Protein AF-A0AAU4B9E2-F1 (afdb_monomer_lite)

Radius of gyration: 17.29 Å; chains: 1; bounding box: 40×37×50 Å

pLDDT: mean 95.96, std 4.04, range [66.69, 98.94]

Sequence (173 aa):
MTSAADLRRARAEGLKVISDPVDSPAEIAMALHQGYDWVTSNFPATVRRVLQRRTPFPAGNGVVVDSVFPNPSGDDVQPENSEHVVLRNTTSRPVDVRGGYLRDQAGNLMRIGTGYVVGPGSLLRVHVGPGTDRPDAYHNGLTAGFLNNTSGDTVSLFAADHSLLDIGSYIVP

Structure (mmCIF, N/CA/C/O backbone):
data_AF-A0AAU4B9E2-F1
#
_entry.id   AF-A0AAU4B9E2-F1
#
loop_
_atom_site.group_PDB
_atom_site.id
_atom_site.type_symbol
_atom_site.label_atom_id
_atom_site.label_alt_id
_atom_site.label_comp_id
_atom_site.label_asym_id
_atom_site.label_entity_id
_atom_site.label_seq_id
_atom_site.pdbx_PDB_ins_code
_atom_site.Cartn_x
_atom_site.Cartn_y
_atom_site.Cartn_z
_atom_site.occupancy
_atom_site.B_iso_or_equiv
_atom_site.auth_seq_id
_atom_site.auth_comp_id
_atom_site.auth_asym_id
_atom_site.auth_atom_id
_atom_site.pdbx_PDB_model_num
ATOM 1 N N . MET A 1 1 ? 8.019 10.306 -14.841 1.00 69.31 1 MET A N 1
ATOM 2 C CA . MET A 1 1 ? 7.827 8.870 -15.142 1.00 69.31 1 MET A CA 1
ATOM 3 C C . MET A 1 1 ? 8.316 8.562 -16.545 1.00 69.31 1 MET A C 1
ATOM 5 O O . MET A 1 1 ? 8.115 9.385 -17.432 1.00 69.31 1 MET A O 1
ATOM 9 N N . THR A 1 2 ? 8.938 7.403 -16.740 1.00 86.44 2 THR A N 1
ATOM 10 C CA . THR A 1 2 ? 9.351 6.910 -18.062 1.00 86.44 2 THR A CA 1
ATOM 11 C C . THR A 1 2 ? 8.124 6.474 -18.868 1.00 86.44 2 THR A C 1
ATOM 13 O O . THR A 1 2 ? 7.162 5.956 -18.306 1.00 86.44 2 THR A O 1
ATOM 16 N N . SER A 1 3 ? 8.126 6.713 -20.178 1.00 91.38 3 SER A N 1
ATOM 17 C CA . SER A 1 3 ? 7.033 6.369 -21.092 1.00 91.38 3 SER A CA 1
ATOM 18 C C . SER A 1 3 ? 7.412 5.245 -22.061 1.00 91.38 3 SER A C 1
ATOM 20 O O . SER A 1 3 ? 8.585 5.000 -22.344 1.00 91.38 3 SER A O 1
ATOM 22 N N . ALA A 1 4 ? 6.411 4.630 -22.699 1.00 95.06 4 ALA A N 1
ATOM 23 C CA . ALA A 1 4 ? 6.635 3.654 -23.773 1.00 95.06 4 ALA A CA 1
ATOM 24 C C . ALA A 1 4 ? 7.453 4.229 -24.953 1.00 95.06 4 ALA A C 1
ATOM 26 O O . ALA A 1 4 ? 8.145 3.500 -25.666 1.00 95.06 4 ALA A O 1
ATOM 27 N N . ALA A 1 5 ? 7.382 5.545 -25.194 1.00 96.31 5 ALA A N 1
ATOM 28 C CA . ALA A 1 5 ? 8.204 6.198 -26.207 1.00 96.31 5 ALA A CA 1
ATOM 29 C C . ALA A 1 5 ? 9.683 6.227 -25.801 1.00 96.31 5 ALA A C 1
ATOM 31 O O . ALA A 1 5 ? 10.540 5.982 -26.646 1.00 96.31 5 ALA A O 1
ATOM 32 N N . ASP A 1 6 ? 9.974 6.464 -24.523 1.00 95.69 6 ASP A N 1
ATOM 33 C CA . ASP A 1 6 ? 11.340 6.467 -23.994 1.00 95.69 6 ASP A CA 1
ATOM 34 C C . ASP A 1 6 ? 11.964 5.070 -24.086 1.00 95.69 6 ASP A C 1
ATOM 36 O O . ASP A 1 6 ? 13.086 4.927 -24.570 1.00 95.69 6 ASP A O 1
ATOM 40 N N . LEU A 1 7 ? 11.193 4.030 -23.751 1.00 96.25 7 LEU A N 1
ATOM 41 C CA . LEU A 1 7 ? 11.613 2.631 -23.887 1.00 96.25 7 LEU A CA 1
ATOM 42 C C . LEU A 1 7 ? 11.924 2.252 -25.339 1.00 96.25 7 LEU A C 1
ATOM 44 O O . LEU A 1 7 ? 12.919 1.580 -25.609 1.00 96.25 7 LEU A O 1
ATOM 48 N N . ARG A 1 8 ? 11.102 2.702 -26.297 1.00 96.00 8 ARG A N 1
ATOM 49 C CA . ARG A 1 8 ? 11.363 2.471 -27.728 1.00 96.00 8 ARG A CA 1
ATOM 50 C C . ARG A 1 8 ? 12.642 3.154 -28.200 1.00 96.00 8 ARG A C 1
ATOM 52 O O . ARG A 1 8 ? 13.374 2.541 -28.969 1.00 96.00 8 ARG A O 1
ATOM 59 N N . ARG A 1 9 ? 12.929 4.376 -27.733 1.00 97.00 9 ARG A N 1
ATOM 60 C CA . ARG A 1 9 ? 14.190 5.064 -28.060 1.00 97.00 9 ARG A CA 1
ATOM 61 C C . ARG A 1 9 ? 15.390 4.304 -27.503 1.00 97.00 9 ARG A C 1
ATOM 63 O O . ARG A 1 9 ? 16.311 4.024 -28.253 1.00 97.00 9 ARG A O 1
ATOM 70 N N . ALA A 1 10 ? 15.340 3.881 -26.240 1.00 96.50 10 ALA A N 1
ATOM 71 C CA . ALA A 1 10 ? 16.414 3.083 -25.645 1.00 96.50 10 ALA A CA 1
ATOM 72 C C . ALA A 1 10 ? 16.662 1.772 -26.417 1.00 96.50 10 ALA A C 1
ATOM 74 O O . ALA A 1 10 ? 17.803 1.432 -26.720 1.00 96.50 10 ALA A O 1
ATOM 75 N N . ARG A 1 11 ? 15.595 1.065 -26.810 1.00 95.62 11 ARG A N 1
ATOM 76 C CA . ARG A 1 11 ? 15.707 -0.165 -27.611 1.00 95.62 11 ARG A CA 1
ATOM 77 C C . ARG A 1 11 ? 16.247 0.065 -29.020 1.00 95.62 11 ARG A C 1
ATOM 79 O O . ARG A 1 11 ? 16.946 -0.806 -29.527 1.00 95.62 11 ARG A O 1
ATOM 86 N N . ALA A 1 12 ? 15.930 1.198 -29.648 1.00 97.12 12 ALA A N 1
ATOM 87 C CA . ALA A 1 12 ? 16.489 1.558 -30.952 1.00 97.12 12 ALA A CA 1
ATOM 88 C C . ALA A 1 12 ? 18.019 1.718 -30.891 1.00 97.12 12 ALA A C 1
ATOM 90 O O . ALA A 1 12 ? 18.701 1.372 -31.849 1.00 97.12 12 ALA A O 1
ATOM 91 N N . GLU A 1 13 ? 18.545 2.123 -29.732 1.00 97.75 13 GLU A N 1
ATOM 92 C CA . GLU A 1 13 ? 19.983 2.179 -29.430 1.00 97.75 13 GLU A CA 1
ATOM 93 C C . GLU A 1 13 ? 20.554 0.838 -28.920 1.00 97.75 13 GLU A C 1
ATOM 95 O O . GLU A 1 13 ? 21.672 0.773 -28.412 1.00 97.75 13 GLU A O 1
ATOM 100 N N . GLY A 1 14 ? 19.790 -0.258 -29.008 1.00 97.19 14 GLY A N 1
ATOM 101 C CA . GLY A 1 14 ? 20.218 -1.590 -28.569 1.00 97.19 14 GLY A CA 1
ATOM 102 C C . GLY A 1 14 ? 20.225 -1.802 -27.050 1.00 97.19 14 GLY A C 1
ATOM 103 O O . GLY A 1 14 ? 20.723 -2.829 -26.585 1.00 97.19 14 GLY A O 1
ATOM 104 N N . LEU A 1 15 ? 19.664 -0.875 -26.264 1.00 97.19 15 LEU A N 1
ATOM 105 C CA . LEU A 1 15 ? 19.628 -0.974 -24.805 1.00 97.19 15 LEU A CA 1
ATOM 106 C C . LEU A 1 15 ? 18.445 -1.817 -24.309 1.00 97.19 15 LEU A C 1
ATOM 108 O O . LEU A 1 15 ? 17.365 -1.850 -24.906 1.00 97.19 15 LEU A O 1
ATOM 112 N N . LYS A 1 16 ? 18.653 -2.471 -23.163 1.00 96.12 16 LYS A N 1
ATOM 113 C CA . LYS A 1 16 ? 17.604 -3.119 -22.367 1.00 96.12 16 LYS A CA 1
ATOM 114 C C . LYS A 1 16 ? 17.161 -2.193 -21.249 1.00 96.12 16 LYS A C 1
ATOM 116 O O . LYS A 1 16 ? 18.001 -1.569 -20.606 1.00 96.12 16 LYS A O 1
ATOM 121 N N . VAL A 1 17 ? 15.853 -2.117 -21.018 1.00 95.62 17 VAL A N 1
ATOM 122 C CA . VAL A 1 17 ? 15.284 -1.223 -20.005 1.00 95.62 17 VAL A CA 1
ATOM 123 C C . VAL A 1 17 ? 14.699 -2.030 -18.859 1.00 95.62 17 VAL A C 1
ATOM 125 O O . VAL A 1 17 ? 13.888 -2.936 -19.072 1.00 95.62 17 VAL A O 1
ATOM 128 N N . ILE A 1 18 ? 15.100 -1.665 -17.645 1.00 94.81 18 ILE A N 1
ATOM 129 C CA . ILE A 1 18 ? 14.614 -2.259 -16.401 1.00 94.81 18 ILE A CA 1
ATOM 130 C C . ILE A 1 18 ? 13.788 -1.236 -15.619 1.00 94.81 18 ILE A C 1
ATOM 132 O O . ILE A 1 18 ? 14.047 -0.036 -15.725 1.00 94.81 18 ILE A O 1
ATOM 136 N N . SER A 1 19 ? 12.816 -1.706 -14.841 1.00 92.69 19 SER A N 1
ATOM 137 C CA . SER A 1 19 ? 12.137 -0.907 -13.814 1.00 92.69 19 SER A CA 1
ATOM 138 C C . SER A 1 19 ? 12.395 -1.523 -12.446 1.00 92.69 19 SER A C 1
ATOM 140 O O . SER A 1 19 ? 12.271 -2.744 -12.314 1.00 92.69 19 SER A O 1
ATOM 142 N N . ASP A 1 20 ? 12.732 -0.684 -11.465 1.00 90.94 20 ASP A N 1
ATOM 143 C CA . ASP A 1 20 ? 13.082 -1.108 -10.110 1.00 90.94 20 ASP A CA 1
ATOM 144 C C . ASP A 1 20 ? 12.565 -0.138 -9.029 1.00 90.94 20 ASP A C 1
ATOM 146 O O . ASP A 1 20 ? 12.867 1.056 -9.131 1.00 90.94 20 ASP A O 1
ATOM 150 N N . PRO A 1 21 ? 11.877 -0.636 -7.985 1.00 91.25 21 PRO A N 1
ATOM 151 C CA . PRO A 1 21 ? 11.169 -1.917 -7.932 1.00 91.2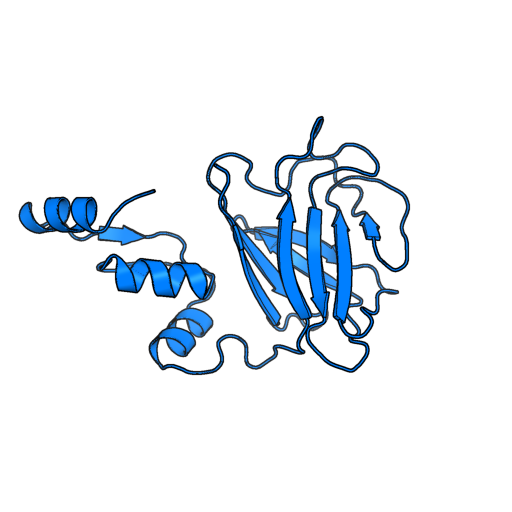5 21 PRO A CA 1
ATOM 152 C C . PRO A 1 21 ? 9.747 -1.787 -8.509 1.00 91.25 21 PRO A C 1
ATOM 154 O O . PRO A 1 21 ? 9.254 -0.701 -8.802 1.00 91.25 21 PRO A O 1
ATOM 157 N N . VAL A 1 22 ? 9.112 -2.929 -8.765 1.00 94.12 22 VAL A N 1
ATOM 158 C CA . VAL A 1 22 ? 7.768 -3.052 -9.348 1.00 94.12 22 VAL A CA 1
ATOM 159 C C . VAL A 1 22 ? 6.989 -4.043 -8.495 1.00 94.12 22 VAL A C 1
ATOM 161 O O . VAL A 1 22 ? 7.034 -5.253 -8.728 1.00 94.12 22 VAL A O 1
ATOM 164 N N . ASP A 1 23 ? 6.300 -3.538 -7.480 1.00 95.62 23 ASP A N 1
ATOM 165 C CA . ASP A 1 23 ? 5.773 -4.350 -6.384 1.00 95.62 23 ASP A CA 1
ATOM 166 C C . ASP A 1 23 ? 4.252 -4.477 -6.419 1.00 95.62 23 ASP A C 1
ATOM 168 O O . ASP A 1 23 ? 3.713 -5.547 -6.107 1.00 95.62 23 ASP A O 1
ATOM 172 N N . SER A 1 24 ? 3.549 -3.426 -6.848 1.00 96.56 24 SER A N 1
ATOM 173 C CA . SER A 1 24 ? 2.087 -3.440 -6.887 1.00 96.56 24 SER A CA 1
ATOM 174 C C . SER A 1 24 ? 1.546 -4.065 -8.184 1.00 96.56 24 SER A C 1
ATOM 176 O O . SER A 1 24 ? 2.161 -3.963 -9.251 1.00 96.56 24 SER A O 1
ATOM 178 N N . PRO A 1 25 ? 0.341 -4.670 -8.165 1.00 96.38 25 PRO A N 1
ATOM 179 C CA . PRO A 1 25 ? -0.342 -5.087 -9.390 1.00 96.38 25 PRO A CA 1
ATOM 180 C C . PRO A 1 25 ? -0.491 -3.961 -10.425 1.00 96.38 25 PRO A C 1
ATOM 182 O O . PRO A 1 25 ? -0.431 -4.232 -11.626 1.00 96.38 25 PRO A O 1
ATOM 185 N N . ALA A 1 26 ? -0.657 -2.712 -9.975 1.00 94.06 26 ALA A N 1
ATOM 186 C CA . ALA A 1 26 ? -0.768 -1.550 -10.851 1.00 94.06 26 ALA A CA 1
ATOM 187 C C . ALA A 1 26 ? 0.564 -1.236 -11.552 1.00 94.06 26 ALA A C 1
ATOM 189 O O . ALA A 1 26 ? 0.581 -1.028 -12.766 1.00 94.06 26 ALA A O 1
ATOM 190 N N . GLU A 1 27 ? 1.683 -1.284 -10.830 1.00 95.00 27 GLU A N 1
ATOM 191 C CA . GLU A 1 27 ? 3.019 -1.089 -11.402 1.00 95.00 27 GLU A CA 1
ATOM 192 C C . GLU A 1 27 ? 3.395 -2.214 -12.363 1.00 95.00 27 GLU A C 1
ATOM 194 O O . GLU A 1 27 ? 3.930 -1.951 -13.438 1.00 95.00 27 GLU A O 1
ATOM 199 N N . ILE A 1 28 ? 3.055 -3.466 -12.036 1.00 95.69 28 ILE A N 1
ATOM 200 C CA . ILE A 1 28 ? 3.277 -4.611 -12.931 1.00 95.69 28 ILE A CA 1
ATOM 201 C C . ILE A 1 28 ? 2.503 -4.412 -14.240 1.00 95.69 28 ILE A C 1
ATOM 203 O O . ILE A 1 28 ? 3.058 -4.581 -15.329 1.00 95.69 28 ILE A O 1
ATOM 207 N N . ALA A 1 29 ? 1.224 -4.032 -14.152 1.00 93.62 29 ALA A N 1
ATOM 208 C CA . ALA A 1 29 ? 0.401 -3.754 -15.325 1.00 93.62 29 ALA A CA 1
ATOM 209 C C . ALA A 1 29 ? 0.962 -2.585 -16.150 1.00 93.62 29 ALA A C 1
ATOM 211 O O . ALA A 1 29 ? 1.020 -2.669 -17.380 1.00 93.62 29 ALA A O 1
ATOM 212 N N . MET A 1 30 ? 1.431 -1.526 -15.486 1.00 92.88 30 MET A N 1
ATOM 213 C CA . MET A 1 30 ? 2.093 -0.396 -16.132 1.00 92.88 30 MET A CA 1
ATOM 214 C C . MET A 1 30 ? 3.371 -0.833 -16.856 1.00 92.88 30 MET A C 1
ATOM 216 O O . MET A 1 30 ? 3.542 -0.504 -18.030 1.00 92.88 30 MET A O 1
ATOM 220 N N . ALA A 1 31 ? 4.250 -1.592 -16.199 1.00 94.44 31 ALA A N 1
ATOM 221 C CA . ALA A 1 31 ? 5.518 -2.028 -16.771 1.00 94.44 31 ALA A CA 1
ATOM 222 C C . ALA A 1 31 ? 5.311 -2.904 -18.019 1.00 94.44 31 ALA A C 1
ATOM 224 O O . ALA A 1 31 ? 5.992 -2.724 -19.033 1.00 94.44 31 ALA A O 1
ATOM 225 N N . LEU A 1 32 ? 4.310 -3.792 -17.982 1.00 92.50 32 LEU A N 1
ATOM 226 C CA . LEU A 1 32 ? 3.882 -4.576 -19.142 1.00 92.50 32 LEU A CA 1
ATOM 227 C C . LEU A 1 32 ? 3.372 -3.691 -20.279 1.00 92.50 32 LEU A C 1
ATOM 229 O O . LEU A 1 32 ? 3.773 -3.876 -21.426 1.00 92.50 32 LEU A O 1
ATOM 233 N N . HIS A 1 33 ? 2.496 -2.733 -19.967 1.00 93.12 33 HIS A N 1
ATOM 234 C CA . HIS A 1 33 ? 1.910 -1.841 -20.964 1.00 93.12 33 HIS A CA 1
ATOM 235 C C . HIS A 1 33 ? 2.963 -0.943 -21.627 1.00 93.12 33 HIS A C 1
ATOM 237 O O . HIS A 1 33 ? 2.911 -0.703 -22.832 1.00 93.12 33 HIS A O 1
ATOM 243 N N . GLN A 1 34 ? 3.941 -0.459 -20.859 1.00 94.44 34 GLN A N 1
ATOM 244 C CA . GLN A 1 34 ? 5.032 0.358 -21.387 1.00 94.44 34 GLN A CA 1
ATOM 245 C C . GLN A 1 34 ? 6.082 -0.467 -22.143 1.00 94.44 34 GLN A C 1
ATOM 247 O O . GLN A 1 34 ? 6.774 0.068 -23.010 1.00 94.44 34 GLN A O 1
ATOM 252 N N . GLY A 1 35 ? 6.158 -1.769 -21.863 1.00 94.81 35 GLY A N 1
ATOM 253 C CA . GLY A 1 35 ? 7.012 -2.712 -22.571 1.00 94.81 35 GLY A CA 1
ATOM 254 C C . GLY A 1 35 ? 8.429 -2.793 -22.017 1.00 94.81 35 GLY A C 1
ATOM 255 O O . GLY A 1 35 ? 9.359 -2.945 -22.809 1.00 94.81 35 GLY A O 1
ATOM 256 N N . TYR A 1 36 ? 8.609 -2.687 -20.697 1.00 96.06 36 TYR A N 1
ATOM 257 C CA . TYR A 1 36 ? 9.909 -2.918 -20.055 1.00 96.06 36 TYR A CA 1
ATOM 258 C C . TYR A 1 36 ? 10.464 -4.304 -20.410 1.00 96.06 36 TYR A C 1
ATOM 260 O O . TYR A 1 36 ? 9.706 -5.255 -20.605 1.00 96.06 36 TYR A O 1
ATOM 268 N N . ASP A 1 37 ? 11.790 -4.424 -20.527 1.00 94.50 37 ASP A N 1
ATOM 269 C CA . ASP A 1 37 ? 12.434 -5.717 -20.777 1.00 94.50 37 ASP A CA 1
ATOM 270 C C . ASP A 1 37 ? 12.459 -6.562 -19.502 1.00 94.50 37 ASP A C 1
ATOM 272 O O . ASP A 1 37 ? 12.124 -7.746 -19.551 1.00 94.50 37 ASP A O 1
ATOM 276 N N . TRP A 1 38 ? 12.812 -5.945 -18.368 1.00 92.88 38 TRP A N 1
ATOM 277 C CA . TRP A 1 38 ? 12.861 -6.593 -17.057 1.00 92.88 38 TRP A CA 1
ATOM 278 C C . TRP A 1 38 ? 12.223 -5.729 -15.972 1.00 92.88 38 TRP A C 1
ATOM 280 O O . TRP A 1 38 ? 12.204 -4.501 -16.053 1.00 92.88 38 TRP A O 1
ATOM 290 N N . VAL A 1 39 ? 11.736 -6.396 -14.931 1.00 93.56 39 VAL A N 1
ATOM 291 C CA . VAL A 1 39 ? 11.317 -5.763 -13.682 1.00 93.56 39 VAL A CA 1
ATOM 292 C C . VAL A 1 39 ? 11.998 -6.468 -12.524 1.00 93.56 39 VAL A C 1
ATOM 294 O O . VAL A 1 39 ? 12.143 -7.695 -12.531 1.00 93.56 39 VAL A O 1
ATOM 297 N N . THR A 1 40 ? 12.405 -5.697 -11.533 1.00 94.56 40 THR A N 1
ATOM 298 C CA . THR A 1 40 ? 12.824 -6.193 -10.224 1.00 94.56 40 THR A CA 1
ATOM 299 C C . THR A 1 40 ? 11.714 -5.898 -9.228 1.00 94.56 40 THR A C 1
ATOM 301 O O . THR A 1 40 ? 10.958 -4.945 -9.381 1.00 94.56 40 THR A O 1
ATOM 304 N N . SER A 1 41 ? 11.533 -6.782 -8.253 1.00 95.12 41 SER A N 1
ATOM 305 C CA . SER A 1 41 ? 10.443 -6.668 -7.289 1.00 95.12 41 SER A CA 1
ATOM 306 C C . SER A 1 41 ? 10.843 -7.310 -5.975 1.00 95.12 41 SER A C 1
ATOM 308 O O . SER A 1 41 ? 11.440 -8.392 -5.959 1.00 95.12 41 SER A O 1
ATOM 310 N N . ASN A 1 42 ? 10.419 -6.684 -4.883 1.00 95.12 42 ASN A N 1
ATOM 311 C CA . ASN A 1 42 ? 10.462 -7.244 -3.541 1.00 95.12 42 ASN A CA 1
ATOM 312 C C . ASN A 1 42 ? 9.447 -8.391 -3.365 1.00 95.12 42 ASN A C 1
ATOM 314 O O . ASN A 1 42 ? 9.537 -9.165 -2.410 1.00 95.12 42 ASN A O 1
ATOM 318 N N . PHE A 1 43 ? 8.495 -8.540 -4.295 1.00 96.44 43 PHE A N 1
ATOM 319 C CA . PHE A 1 43 ? 7.415 -9.528 -4.272 1.00 96.44 43 PHE A CA 1
ATOM 320 C C . PHE A 1 43 ? 7.337 -10.360 -5.566 1.00 96.44 43 PHE A C 1
ATOM 322 O O . PHE A 1 43 ? 6.294 -10.409 -6.231 1.00 96.44 43 PHE A O 1
ATOM 329 N N . PRO A 1 44 ? 8.383 -11.135 -5.915 1.00 94.62 44 PRO A N 1
ATOM 330 C CA . PRO A 1 44 ? 8.425 -11.893 -7.171 1.00 94.62 44 PRO A CA 1
ATOM 331 C C . PRO A 1 44 ? 7.280 -12.912 -7.308 1.00 94.62 44 PRO A C 1
ATOM 333 O O . PRO A 1 44 ? 6.856 -13.248 -8.416 1.00 94.62 44 PRO A O 1
ATOM 336 N N . ALA A 1 45 ? 6.746 -13.412 -6.189 1.00 95.75 45 ALA A N 1
ATOM 337 C CA . ALA A 1 45 ? 5.588 -14.300 -6.194 1.00 95.75 45 ALA A CA 1
ATOM 338 C C . ALA A 1 45 ? 4.290 -13.577 -6.606 1.00 95.75 45 ALA A C 1
ATOM 340 O O . ALA A 1 45 ? 3.462 -14.178 -7.293 1.00 95.75 45 ALA A O 1
ATOM 341 N N . THR A 1 46 ? 4.120 -12.309 -6.219 1.00 96.81 46 THR A N 1
ATOM 342 C CA . THR A 1 46 ? 3.003 -11.453 -6.650 1.00 96.81 46 THR A CA 1
ATOM 343 C C . THR A 1 46 ? 3.117 -11.170 -8.143 1.00 96.81 46 THR A C 1
ATOM 345 O O . THR A 1 46 ? 2.170 -11.445 -8.882 1.00 96.81 46 THR A O 1
ATOM 348 N N . VAL A 1 47 ? 4.307 -10.769 -8.614 1.00 96.00 47 VAL A N 1
ATOM 349 C CA . VAL A 1 47 ? 4.590 -10.547 -10.045 1.00 96.00 47 VAL A CA 1
ATOM 350 C C . VAL A 1 47 ? 4.188 -11.762 -10.880 1.00 96.00 47 VAL A C 1
ATOM 352 O O . VAL A 1 47 ? 3.376 -11.649 -11.798 1.00 96.00 47 VAL A O 1
ATOM 355 N N . ARG A 1 48 ? 4.673 -12.961 -10.528 1.00 95.94 48 ARG A N 1
ATOM 356 C CA . ARG A 1 48 ? 4.340 -14.198 -11.258 1.00 95.94 48 ARG A CA 1
ATOM 357 C C . ARG A 1 48 ? 2.837 -14.466 -11.317 1.00 95.94 48 ARG A C 1
ATOM 359 O O . ARG A 1 48 ? 2.350 -14.907 -12.354 1.00 95.94 48 ARG A O 1
ATOM 366 N N . ARG A 1 49 ? 2.100 -14.214 -10.231 1.00 96.69 49 ARG A N 1
ATOM 367 C CA . ARG A 1 49 ? 0.644 -14.420 -10.196 1.00 96.69 49 ARG A CA 1
ATOM 368 C C . ARG A 1 49 ? -0.082 -13.451 -11.119 1.00 96.69 49 ARG A C 1
ATOM 370 O O . ARG A 1 49 ? -0.923 -13.907 -11.890 1.00 96.69 49 ARG A O 1
ATOM 377 N N . VAL A 1 50 ? 0.288 -12.171 -11.103 1.00 95.62 50 VAL A N 1
ATOM 378 C CA . VAL A 1 50 ? -0.281 -11.158 -12.006 1.00 95.62 50 VAL A CA 1
ATOM 379 C C . VAL A 1 50 ? -0.017 -11.530 -13.468 1.00 95.62 50 VAL A C 1
ATOM 381 O O . VAL A 1 50 ? -0.957 -11.584 -14.261 1.00 95.62 50 VAL A O 1
ATOM 384 N N . LEU A 1 51 ? 1.221 -11.906 -13.815 1.00 93.62 51 LEU A N 1
ATOM 385 C CA . LEU A 1 51 ? 1.578 -12.359 -15.170 1.00 93.62 51 LEU A CA 1
ATOM 386 C C . LEU A 1 51 ? 0.777 -13.592 -15.620 1.00 93.62 51 LEU A C 1
ATOM 388 O O . LEU A 1 51 ? 0.440 -13.728 -16.794 1.00 93.62 51 LEU A O 1
ATOM 392 N N . GLN A 1 52 ? 0.439 -14.479 -14.684 1.00 96.00 52 GLN A N 1
ATOM 393 C CA . GLN A 1 52 ? -0.361 -15.682 -14.926 1.00 96.00 52 GLN A CA 1
ATOM 394 C C . GLN A 1 52 ? -1.876 -15.445 -14.825 1.00 96.00 52 GLN A C 1
ATOM 396 O O . GLN A 1 52 ? -2.635 -16.412 -14.891 1.00 96.00 52 GLN A O 1
ATOM 401 N N . ARG A 1 53 ? -2.333 -14.195 -14.647 1.00 95.44 53 ARG A N 1
ATOM 402 C CA . ARG A 1 53 ? -3.750 -13.840 -14.436 1.00 95.44 53 ARG A CA 1
ATOM 403 C C . ARG A 1 53 ? -4.391 -14.580 -13.253 1.00 95.44 53 ARG A C 1
ATOM 405 O O . ARG A 1 53 ? -5.543 -15.002 -13.311 1.00 95.44 53 ARG A O 1
ATOM 412 N N . ARG A 1 54 ? -3.629 -14.762 -12.176 1.00 97.19 54 ARG A N 1
ATOM 413 C CA . ARG A 1 54 ? -4.078 -15.354 -10.906 1.00 97.19 54 ARG A CA 1
ATOM 414 C C . ARG A 1 54 ? -4.294 -14.256 -9.867 1.00 97.19 54 ARG A C 1
ATOM 416 O O . ARG A 1 54 ? -3.729 -13.173 -9.991 1.00 97.19 54 ARG A O 1
ATOM 423 N N . THR A 1 55 ? -5.053 -14.561 -8.812 1.00 95.88 55 THR A N 1
ATOM 424 C CA . THR A 1 55 ? -5.226 -13.673 -7.651 1.00 95.88 55 THR A CA 1
ATOM 425 C C . THR A 1 55 ? -3.858 -13.226 -7.116 1.00 95.88 55 THR A C 1
ATOM 427 O O . THR A 1 55 ? -3.076 -14.106 -6.746 1.00 95.88 55 THR A O 1
ATOM 430 N N . PRO A 1 56 ? -3.546 -11.915 -7.063 1.00 96.94 56 PRO A N 1
ATOM 431 C CA . PRO A 1 56 ? -2.216 -11.438 -6.668 1.00 96.94 56 PRO A CA 1
ATOM 432 C C . PRO A 1 56 ? -1.848 -11.829 -5.234 1.00 96.94 56 PRO A C 1
ATOM 434 O O . PRO A 1 56 ? -0.734 -12.295 -4.987 1.00 96.94 56 PRO A O 1
ATOM 437 N N . PHE A 1 57 ? -2.825 -11.738 -4.326 1.00 98.06 57 PHE A N 1
ATOM 438 C CA . PHE A 1 57 ? -2.671 -11.979 -2.892 1.00 98.06 57 PHE A CA 1
ATOM 439 C C . PHE A 1 57 ? -3.592 -13.122 -2.441 1.00 98.06 57 PHE A C 1
ATOM 441 O O . PHE A 1 57 ? -4.758 -12.896 -2.128 1.00 98.06 57 PHE A O 1
ATOM 448 N N . PRO A 1 58 ? -3.116 -14.381 -2.417 1.00 98.00 58 PRO A N 1
ATOM 449 C CA . PRO A 1 58 ? -3.940 -15.518 -1.998 1.00 98.00 58 PRO A CA 1
ATOM 450 C C . PRO A 1 58 ? -4.443 -15.437 -0.553 1.00 98.00 58 PRO A C 1
ATOM 452 O O . PRO A 1 58 ? -5.443 -16.069 -0.235 1.00 98.00 58 PRO A O 1
ATOM 455 N N . ALA A 1 59 ? -3.743 -14.688 0.305 1.00 98.12 59 ALA A N 1
ATOM 456 C CA . ALA A 1 59 ? -4.129 -14.448 1.692 1.00 98.12 59 ALA A CA 1
ATOM 457 C C . ALA A 1 59 ? -4.980 -13.177 1.871 1.00 98.12 59 ALA A C 1
ATOM 459 O O . ALA A 1 59 ? -5.351 -12.854 2.996 1.00 98.12 59 ALA A O 1
ATOM 460 N N . GLY A 1 60 ? -5.296 -12.458 0.786 1.00 97.56 60 GLY A N 1
ATOM 461 C CA . GLY A 1 60 ? -6.110 -11.248 0.838 1.00 97.56 60 GLY A CA 1
ATOM 462 C C . GLY A 1 60 ? -7.465 -11.524 1.489 1.00 97.56 60 GLY A C 1
ATOM 463 O O . GLY A 1 60 ? -8.232 -12.373 1.036 1.00 97.56 60 GLY A O 1
ATOM 464 N N . ASN A 1 61 ? -7.762 -10.791 2.559 1.00 97.31 61 ASN A N 1
ATOM 465 C CA . ASN A 1 61 ? -8.980 -10.945 3.359 1.00 97.31 61 ASN A CA 1
ATOM 466 C C . ASN A 1 61 ? -10.057 -9.893 3.022 1.00 97.31 61 ASN A C 1
ATOM 468 O O . ASN A 1 61 ? -11.098 -9.840 3.675 1.00 97.31 61 ASN A O 1
ATOM 472 N N . GLY A 1 62 ? -9.805 -9.065 2.002 1.00 97.94 62 GLY A N 1
ATOM 473 C CA . GLY A 1 62 ? -10.693 -7.999 1.541 1.00 97.94 62 GLY A CA 1
ATOM 474 C C . GLY A 1 62 ? -10.411 -6.619 2.141 1.00 97.94 62 GLY A C 1
ATOM 475 O O . GLY A 1 62 ? -11.095 -5.666 1.764 1.00 97.94 62 GLY A O 1
ATOM 476 N N . VAL A 1 63 ? -9.413 -6.483 3.020 1.00 98.62 63 VAL A N 1
ATOM 477 C CA . VAL A 1 63 ? -8.840 -5.174 3.360 1.00 98.62 63 VAL A CA 1
ATOM 478 C C . VAL A 1 63 ? -7.745 -4.828 2.360 1.00 98.62 63 VAL A C 1
ATOM 480 O O . VAL A 1 63 ? -6.857 -5.639 2.111 1.00 98.62 63 VAL A O 1
ATOM 483 N N . VAL A 1 64 ? -7.834 -3.629 1.791 1.00 98.75 64 VAL A N 1
ATOM 484 C CA . VAL A 1 64 ? -6.925 -3.119 0.756 1.00 98.75 64 VAL A CA 1
ATOM 485 C C . VAL A 1 64 ? -6.326 -1.781 1.173 1.00 98.75 64 VAL A C 1
ATOM 487 O O . VAL A 1 64 ? -6.919 -1.064 1.985 1.00 98.75 64 VAL A O 1
ATOM 490 N N . VAL A 1 65 ? -5.178 -1.436 0.598 1.00 98.69 65 VAL A N 1
ATOM 491 C CA . VAL A 1 65 ? -4.621 -0.082 0.624 1.00 98.69 65 VAL A CA 1
ATOM 492 C C . VAL A 1 65 ? -5.441 0.768 -0.348 1.00 98.69 65 VAL A C 1
ATOM 494 O O . VAL A 1 65 ? -5.336 0.621 -1.562 1.00 98.69 65 VAL A O 1
ATOM 497 N N . ASP A 1 66 ? -6.307 1.627 0.187 1.00 98.44 66 ASP A N 1
ATOM 498 C CA . ASP A 1 66 ? -7.266 2.422 -0.592 1.00 98.44 66 ASP A CA 1
ATOM 499 C C . ASP A 1 66 ? -6.653 3.733 -1.088 1.00 98.44 66 ASP A C 1
ATOM 501 O O . ASP A 1 66 ? -6.820 4.110 -2.247 1.00 98.44 66 ASP A O 1
ATOM 505 N N . SER A 1 67 ? -5.920 4.420 -0.214 1.00 97.31 67 SER A N 1
ATOM 506 C CA . SER A 1 67 ? -5.239 5.669 -0.545 1.00 97.31 67 SER A CA 1
ATOM 507 C C . SER A 1 67 ? -4.043 5.918 0.368 1.00 97.31 67 SER A C 1
ATOM 509 O O . SER A 1 67 ? -3.957 5.396 1.480 1.00 97.31 67 SER A O 1
ATOM 511 N N . VAL A 1 68 ? -3.092 6.703 -0.130 1.00 97.75 68 VAL A N 1
ATOM 512 C CA . VAL A 1 68 ? -1.852 7.056 0.564 1.00 97.75 68 VAL A CA 1
ATOM 513 C C . VAL A 1 68 ? -1.710 8.573 0.532 1.00 97.75 68 VAL A C 1
ATOM 515 O O . VAL A 1 68 ? -1.860 9.184 -0.525 1.00 97.75 68 VAL A O 1
ATOM 518 N N . PHE A 1 69 ? -1.442 9.170 1.691 1.00 96.69 69 PHE A N 1
ATOM 519 C CA . PHE A 1 69 ? -1.304 10.609 1.893 1.00 96.69 69 PHE A CA 1
ATOM 520 C C . PHE A 1 69 ? 0.119 10.912 2.375 1.00 96.69 69 PHE A C 1
ATOM 522 O O . PHE A 1 69 ? 0.347 10.987 3.582 1.00 96.69 69 PHE A O 1
ATOM 529 N N . PRO A 1 70 ? 1.076 11.048 1.440 1.00 96.31 70 PRO A N 1
ATOM 530 C CA . PRO A 1 70 ? 2.508 11.109 1.729 1.00 96.31 70 PRO A CA 1
ATOM 531 C C . PRO A 1 70 ? 3.044 12.523 1.977 1.00 96.31 70 PRO A C 1
ATOM 533 O O . PRO A 1 70 ? 4.245 12.708 2.015 1.00 96.31 70 PRO A O 1
ATOM 536 N N . ASN A 1 71 ? 2.190 13.544 1.970 1.00 94.88 71 ASN A N 1
ATOM 537 C CA . ASN A 1 71 ? 2.630 14.934 2.076 1.00 94.88 71 ASN A CA 1
ATOM 538 C C . ASN A 1 71 ? 1.478 15.790 2.625 1.00 94.88 71 ASN A C 1
ATOM 540 O O . ASN A 1 71 ? 0.795 16.486 1.860 1.00 94.88 71 ASN A O 1
ATOM 544 N N . PRO A 1 72 ? 1.125 15.644 3.914 1.00 94.19 72 PRO A N 1
ATOM 545 C CA . PRO A 1 72 ? 0.130 16.505 4.537 1.00 94.19 72 PRO A CA 1
ATOM 546 C C . PRO A 1 72 ? 0.593 17.969 4.529 1.00 94.19 72 PRO A C 1
ATOM 548 O O . PRO A 1 72 ? 1.775 18.283 4.456 1.00 94.19 72 PRO A O 1
ATOM 551 N N . SER A 1 73 ? -0.347 18.905 4.668 1.00 93.94 73 SER A N 1
ATOM 552 C CA . SER A 1 73 ? 0.028 20.304 4.894 1.00 93.94 73 SER A CA 1
ATOM 553 C C . SER A 1 73 ? 0.729 20.439 6.244 1.00 93.94 73 SER A C 1
ATOM 555 O O . SER A 1 73 ? 0.062 20.307 7.265 1.00 93.94 73 SER A O 1
ATOM 557 N N . GLY A 1 74 ? 2.014 20.783 6.258 1.00 93.88 74 GLY A N 1
ATOM 558 C CA . GLY A 1 74 ? 2.796 20.938 7.483 1.00 93.88 74 GLY A CA 1
ATOM 559 C C . GLY A 1 74 ? 3.934 19.928 7.539 1.00 93.88 74 GLY A C 1
ATOM 560 O O . GLY A 1 74 ? 4.551 19.650 6.519 1.00 93.88 74 GLY A O 1
ATOM 561 N N . ASP A 1 75 ? 4.230 19.438 8.740 1.00 95.88 75 ASP A N 1
ATOM 562 C CA . ASP A 1 75 ? 5.241 18.400 8.957 1.00 95.88 75 ASP A CA 1
ATOM 563 C C . ASP A 1 75 ? 4.621 17.007 8.742 1.00 95.88 75 ASP A C 1
ATOM 565 O O . ASP A 1 75 ? 3.509 16.740 9.213 1.00 95.88 75 ASP A O 1
ATOM 569 N N . ASP A 1 76 ? 5.350 16.116 8.071 1.00 96.56 76 ASP A N 1
ATOM 570 C CA . ASP A 1 76 ? 4.955 14.732 7.789 1.00 96.56 76 ASP A CA 1
ATOM 571 C C . ASP A 1 76 ? 4.635 13.933 9.059 1.00 96.56 76 ASP A C 1
ATOM 573 O O . ASP A 1 76 ? 3.834 12.999 9.020 1.00 96.56 76 ASP A O 1
ATOM 577 N N . VAL A 1 77 ? 5.189 14.327 10.210 1.00 97.81 77 VAL A N 1
ATOM 578 C CA . VAL A 1 77 ? 4.923 13.720 11.522 1.00 97.81 77 VAL A CA 1
ATOM 579 C C . VAL A 1 77 ? 4.205 14.653 12.494 1.00 97.81 77 VAL A C 1
ATOM 581 O O . VAL A 1 77 ? 4.268 14.460 13.710 1.00 97.81 77 VAL A O 1
ATOM 584 N N . GLN A 1 78 ? 3.482 15.658 11.995 1.00 97.56 78 GLN A N 1
ATOM 585 C CA . GLN A 1 78 ? 2.689 16.528 12.862 1.00 97.56 78 GLN A CA 1
ATOM 586 C C . GLN A 1 78 ? 1.580 15.755 13.609 1.00 97.56 78 GLN A C 1
ATOM 588 O O . GLN A 1 78 ? 1.000 14.808 13.061 1.00 97.56 78 GLN A O 1
ATOM 593 N N . PRO A 1 79 ? 1.227 16.169 14.841 1.00 97.62 79 PRO A N 1
ATOM 594 C CA . PRO A 1 79 ? 0.136 15.554 15.584 1.00 97.62 79 PRO A CA 1
ATOM 595 C C . PRO A 1 79 ? -1.192 15.566 14.819 1.00 97.62 79 PRO A C 1
ATOM 597 O O . PRO A 1 79 ? -1.548 16.574 14.207 1.00 97.62 79 PRO A O 1
ATOM 600 N N . GLU A 1 80 ? -1.937 14.460 14.901 1.00 96.38 80 GLU A N 1
ATOM 601 C CA . GLU A 1 80 ? -3.295 14.247 14.357 1.00 96.38 80 GLU A CA 1
ATOM 602 C C . GLU A 1 80 ? -3.410 14.236 12.817 1.00 96.38 80 GLU A C 1
ATOM 604 O O . GLU A 1 80 ? -4.289 13.572 12.275 1.00 96.38 80 GLU A O 1
ATOM 609 N N . ASN A 1 81 ? -2.537 14.947 12.097 1.00 96.31 81 ASN A N 1
ATOM 610 C CA . ASN A 1 81 ? -2.621 15.144 10.643 1.00 96.31 81 ASN A CA 1
ATOM 611 C C . ASN A 1 81 ? -1.300 14.839 9.921 1.00 96.31 81 ASN A C 1
ATOM 613 O O . ASN A 1 81 ? -0.968 15.472 8.919 1.00 96.31 81 ASN A O 1
ATOM 617 N N . SER A 1 82 ? -0.533 13.892 10.450 1.00 98.12 82 SER A N 1
ATOM 618 C CA . SER A 1 82 ? 0.661 13.356 9.794 1.00 98.12 82 SER A CA 1
ATOM 619 C C . SER A 1 82 ? 0.328 12.613 8.497 1.00 98.12 82 SER A C 1
ATOM 621 O O . SER A 1 82 ? -0.840 12.338 8.176 1.00 98.12 82 SER A O 1
ATOM 623 N N . GLU A 1 83 ? 1.383 12.260 7.765 1.00 97.62 83 GLU A N 1
ATOM 624 C CA . GLU A 1 83 ? 1.346 11.254 6.715 1.00 97.62 83 GLU A CA 1
ATOM 625 C C . GLU A 1 83 ? 0.533 10.041 7.162 1.00 97.62 83 GLU A C 1
ATOM 627 O O . GLU A 1 83 ? 0.608 9.604 8.317 1.00 97.62 83 GLU A O 1
ATOM 632 N N . HIS A 1 84 ? -0.266 9.490 6.255 1.00 98.31 84 HIS A N 1
ATOM 633 C CA . HIS A 1 84 ? -1.073 8.328 6.589 1.00 98.31 84 HIS A CA 1
ATOM 634 C C . HIS A 1 84 ? -1.448 7.491 5.379 1.00 98.31 84 HIS A C 1
ATOM 636 O O . HIS A 1 84 ? -1.486 7.943 4.234 1.00 98.31 84 HIS A O 1
ATOM 642 N N . VAL A 1 85 ? -1.784 6.242 5.670 1.00 98.69 85 VAL A N 1
ATOM 643 C CA . VAL A 1 85 ? -2.344 5.293 4.714 1.00 98.69 85 VAL A CA 1
ATOM 644 C C . VAL A 1 85 ? -3.776 4.995 5.125 1.00 98.69 85 VAL A C 1
ATOM 646 O O . VAL A 1 85 ? -4.060 4.752 6.299 1.00 98.69 85 VAL A O 1
ATOM 649 N N . VAL A 1 86 ? -4.689 5.004 4.161 1.00 98.81 86 VAL A N 1
ATOM 650 C CA . VAL A 1 86 ? -6.077 4.602 4.362 1.00 98.81 86 VAL A CA 1
ATOM 651 C C . VAL A 1 86 ? -6.242 3.161 3.920 1.00 98.81 86 VAL A C 1
ATOM 653 O O . VAL A 1 86 ? -5.998 2.807 2.767 1.00 98.81 86 VAL A O 1
ATOM 656 N N . LEU A 1 87 ? -6.702 2.332 4.845 1.00 98.94 87 LEU A N 1
ATOM 657 C CA . LEU A 1 87 ? -7.138 0.973 4.576 1.00 98.94 87 LEU A CA 1
ATOM 658 C C . LEU A 1 87 ? -8.648 0.955 4.399 1.00 98.94 87 LEU A C 1
ATOM 660 O O . LEU A 1 87 ? -9.365 1.616 5.151 1.00 98.94 87 LEU A O 1
ATOM 664 N N . ARG A 1 88 ? -9.141 0.156 3.456 1.00 98.88 88 ARG A N 1
ATOM 665 C CA . ARG A 1 88 ? -10.576 -0.036 3.238 1.00 98.88 88 ARG A CA 1
ATOM 666 C C . ARG A 1 88 ? -10.949 -1.496 3.327 1.00 98.88 88 ARG A C 1
ATOM 668 O O . ARG A 1 88 ? -10.348 -2.336 2.667 1.00 98.88 88 ARG A O 1
ATOM 675 N N . ASN A 1 89 ? -12.014 -1.788 4.060 1.00 98.81 89 ASN A N 1
ATOM 676 C CA . ASN A 1 89 ? -12.664 -3.086 3.987 1.00 98.81 89 ASN A CA 1
ATOM 677 C C . ASN A 1 89 ? -13.652 -3.106 2.815 1.00 98.81 89 ASN A C 1
ATOM 679 O O . ASN A 1 89 ? -14.669 -2.415 2.824 1.00 98.81 89 ASN A O 1
ATOM 683 N N . THR A 1 90 ? -13.363 -3.915 1.802 1.00 98.62 90 THR A N 1
ATOM 684 C CA . THR A 1 90 ? -14.191 -4.052 0.591 1.00 98.62 90 THR A CA 1
ATOM 685 C C . THR A 1 90 ? -15.287 -5.111 0.721 1.00 98.62 90 THR A C 1
ATOM 687 O O . THR A 1 90 ? -16.076 -5.314 -0.201 1.00 98.62 90 THR A O 1
ATOM 690 N N . THR A 1 91 ? -15.360 -5.792 1.864 1.00 98.56 91 THR A N 1
ATOM 691 C CA . THR A 1 91 ? -16.313 -6.874 2.112 1.00 98.56 91 THR A CA 1
ATOM 692 C C . THR A 1 91 ? -17.584 -6.376 2.802 1.00 98.56 91 THR A C 1
ATOM 694 O O . THR A 1 91 ? -17.673 -5.248 3.289 1.00 98.56 91 THR A O 1
ATOM 697 N N . SER A 1 92 ? -18.581 -7.258 2.895 1.00 98.31 92 SER A N 1
ATOM 698 C CA . SER A 1 92 ? -19.830 -7.015 3.622 1.00 98.31 92 SER A CA 1
ATOM 699 C C . SER A 1 92 ? -19.776 -7.436 5.101 1.00 98.31 92 SER A C 1
ATOM 701 O O . SER A 1 92 ? -20.824 -7.569 5.734 1.00 98.31 92 SER A O 1
ATOM 703 N N . ARG A 1 93 ? -18.590 -7.733 5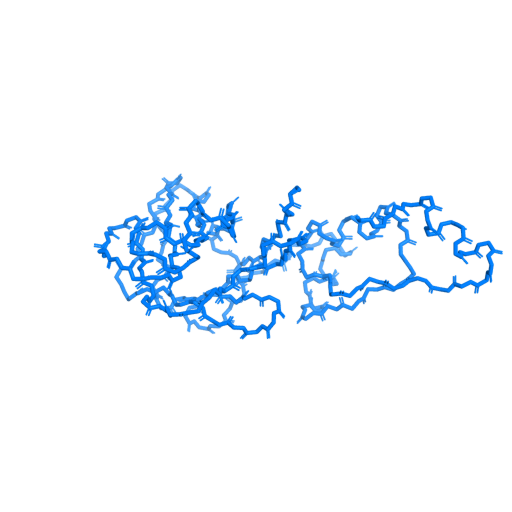.650 1.00 98.25 93 ARG A N 1
ATOM 704 C CA . ARG A 1 93 ? -18.395 -8.228 7.026 1.00 98.25 93 ARG A CA 1
ATOM 705 C C . ARG A 1 93 ? -17.270 -7.445 7.703 1.00 98.25 93 ARG A C 1
ATOM 707 O O . ARG A 1 93 ? -16.385 -6.982 6.998 1.00 98.25 93 ARG A O 1
ATOM 714 N N . PRO A 1 94 ? -17.267 -7.284 9.035 1.00 98.44 94 PRO A N 1
ATOM 715 C CA . PRO A 1 94 ? -16.117 -6.702 9.720 1.00 98.44 94 PRO A CA 1
ATOM 716 C C . PRO A 1 94 ? -14.860 -7.555 9.495 1.00 98.44 94 PRO A C 1
ATOM 718 O O . PRO A 1 94 ? -14.940 -8.785 9.520 1.00 98.44 94 PRO A O 1
ATOM 721 N N . VAL A 1 95 ? -13.714 -6.903 9.291 1.00 98.62 95 VAL A N 1
ATOM 722 C CA . VAL A 1 95 ? -12.410 -7.562 9.144 1.00 98.62 95 VAL A CA 1
ATOM 723 C C . VAL A 1 95 ? -11.480 -7.094 10.253 1.00 98.62 95 VAL A C 1
ATOM 725 O O . VAL A 1 95 ? -11.269 -5.899 10.450 1.00 98.62 95 VAL A O 1
ATOM 728 N N . ASP A 1 96 ? -10.937 -8.059 10.982 1.00 98.19 96 ASP A N 1
ATOM 729 C CA . ASP A 1 96 ? -9.952 -7.844 12.032 1.00 98.19 96 ASP A CA 1
ATOM 730 C C . ASP A 1 96 ? -8.572 -7.605 11.406 1.00 98.19 96 ASP A C 1
ATOM 732 O O . ASP A 1 96 ? -8.082 -8.430 10.631 1.00 98.19 96 ASP A O 1
ATOM 736 N N . VAL A 1 97 ? -7.970 -6.459 11.718 1.00 98.44 97 VAL A N 1
ATOM 737 C CA . VAL A 1 97 ? -6.650 -6.042 11.212 1.00 98.44 97 VAL A CA 1
ATOM 738 C C . VAL A 1 97 ? -5.638 -5.881 12.344 1.00 98.44 97 VAL A C 1
ATOM 740 O O . VAL A 1 97 ? -4.550 -5.337 12.142 1.00 98.44 97 VAL A O 1
ATOM 743 N N . ARG A 1 98 ? -5.986 -6.342 13.552 1.00 98.00 98 ARG A N 1
ATOM 744 C CA . ARG A 1 98 ? -5.162 -6.144 14.739 1.00 98.00 98 ARG A CA 1
ATOM 745 C C . ARG A 1 98 ? -3.765 -6.721 14.569 1.00 98.00 98 ARG A C 1
ATOM 747 O O . ARG A 1 98 ? -3.601 -7.831 14.068 1.00 98.00 98 ARG A O 1
ATOM 754 N N . GLY A 1 99 ? -2.757 -5.982 15.029 1.00 97.81 99 GLY A N 1
ATOM 755 C CA . GLY A 1 99 ? -1.360 -6.425 14.982 1.00 97.81 99 GLY A CA 1
ATOM 756 C C . GLY A 1 99 ? -0.780 -6.578 13.571 1.00 97.81 99 GLY A C 1
ATOM 757 O O . GLY A 1 99 ? 0.377 -6.977 13.445 1.00 97.81 99 GLY A O 1
ATOM 758 N N . GLY A 1 100 ? -1.552 -6.263 12.525 1.00 98.69 100 GLY A N 1
ATOM 759 C CA . GLY A 1 100 ? -1.040 -6.109 11.173 1.00 98.69 100 GLY A CA 1
ATOM 760 C C . GLY A 1 100 ? -0.085 -4.923 11.067 1.00 98.69 100 GLY A C 1
ATOM 761 O O . GLY A 1 100 ? 0.140 -4.174 12.023 1.00 98.69 100 GLY A O 1
ATOM 762 N N . TYR A 1 101 ? 0.509 -4.759 9.896 1.00 98.81 101 TYR A N 1
ATOM 763 C CA . TYR A 1 101 ? 1.448 -3.675 9.646 1.00 98.81 101 TYR A CA 1
ATOM 764 C C . TYR A 1 101 ? 1.524 -3.331 8.164 1.00 98.81 101 TYR A C 1
ATOM 766 O O . TYR A 1 101 ? 1.216 -4.138 7.288 1.00 98.81 101 TYR A O 1
ATOM 774 N N . LEU A 1 102 ? 1.962 -2.111 7.908 1.00 98.75 102 LEU A N 1
ATOM 775 C CA . LEU A 1 102 ? 2.290 -1.577 6.604 1.00 98.75 102 LEU A CA 1
ATOM 776 C C . LEU A 1 102 ? 3.807 -1.517 6.463 1.00 98.75 102 LEU A C 1
ATOM 778 O O . LEU A 1 102 ? 4.519 -1.274 7.441 1.00 98.75 102 LEU A O 1
ATOM 782 N N . ARG A 1 103 ? 4.291 -1.748 5.246 1.00 98.25 103 ARG A N 1
ATOM 783 C CA . ARG A 1 103 ? 5.699 -1.618 4.880 1.00 98.25 103 ARG A CA 1
ATOM 784 C C . ARG A 1 103 ? 5.821 -0.762 3.631 1.00 98.25 103 ARG A C 1
ATOM 786 O O . ARG A 1 103 ? 5.142 -1.067 2.652 1.00 98.25 103 ARG A O 1
ATOM 793 N N . 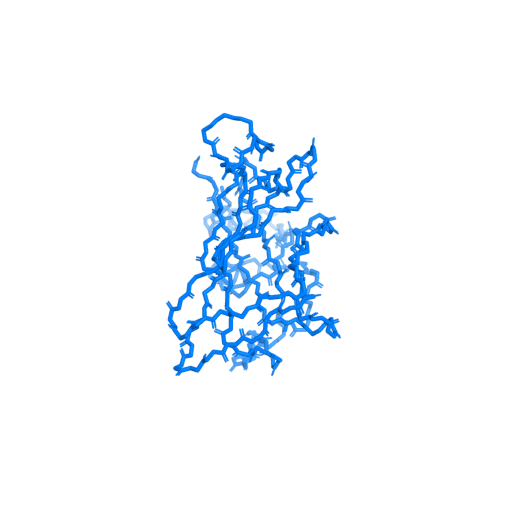ASP A 1 104 ? 6.657 0.266 3.663 1.00 95.56 104 ASP A N 1
ATOM 794 C CA . ASP A 1 104 ? 7.013 1.014 2.454 1.00 95.56 104 ASP A CA 1
ATOM 795 C C . ASP A 1 104 ? 7.981 0.192 1.576 1.00 95.56 104 ASP A C 1
ATOM 797 O O . ASP A 1 104 ? 8.336 -0.957 1.885 1.00 95.56 104 ASP A O 1
ATOM 801 N N . GLN A 1 105 ? 8.420 0.764 0.462 1.00 92.75 105 GLN A N 1
ATOM 802 C CA . GLN A 1 105 ? 9.365 0.100 -0.431 1.00 92.75 105 GLN A CA 1
ATOM 803 C C . GLN A 1 105 ? 10.790 0.055 0.131 1.00 92.75 105 GLN A C 1
ATOM 805 O O . GLN A 1 105 ? 11.544 -0.864 -0.194 1.00 92.75 105 GLN A O 1
ATOM 810 N N . ALA A 1 106 ? 11.159 1.007 0.995 1.00 91.00 106 ALA A N 1
ATOM 811 C CA . ALA A 1 106 ? 12.456 1.036 1.672 1.00 91.00 106 ALA A CA 1
ATOM 812 C C . ALA A 1 106 ? 12.574 -0.006 2.804 1.00 91.00 106 ALA A C 1
ATOM 814 O O . ALA A 1 106 ? 13.676 -0.299 3.269 1.00 91.00 106 ALA A O 1
ATOM 815 N N . GLY A 1 107 ? 11.457 -0.605 3.226 1.00 93.25 107 GLY A N 1
ATOM 816 C CA . GLY A 1 107 ? 11.401 -1.635 4.259 1.00 93.25 107 GLY A CA 1
ATOM 817 C C . GLY A 1 107 ? 11.080 -1.115 5.664 1.00 93.25 107 GLY A C 1
ATOM 818 O O . GLY A 1 107 ? 11.113 -1.906 6.610 1.00 93.25 107 GLY A O 1
ATOM 819 N N . ASN A 1 108 ? 10.746 0.167 5.815 1.00 95.12 108 ASN A N 1
ATOM 820 C CA . ASN A 1 108 ? 10.251 0.747 7.059 1.00 95.12 108 ASN A CA 1
ATOM 821 C C . ASN A 1 108 ? 8.883 0.159 7.413 1.00 95.12 108 ASN A C 1
ATOM 823 O O . ASN A 1 108 ? 8.122 -0.250 6.537 1.00 95.12 108 ASN A O 1
ATOM 827 N N . LEU A 1 109 ? 8.545 0.126 8.707 1.00 96.88 109 LEU A N 1
ATOM 828 C CA . LEU A 1 109 ? 7.304 -0.482 9.196 1.00 96.88 109 LEU A CA 1
ATOM 829 C C . LEU A 1 109 ? 6.431 0.500 9.974 1.00 96.88 109 LEU A C 1
ATOM 831 O O . LEU A 1 109 ? 6.905 1.179 10.881 1.00 96.88 109 LEU A O 1
ATOM 835 N N . MET A 1 110 ? 5.135 0.466 9.680 1.00 97.44 110 MET A N 1
ATOM 836 C CA . MET A 1 110 ? 4.089 1.153 10.428 1.00 97.44 110 MET A CA 1
ATOM 837 C C . MET A 1 110 ? 3.094 0.112 10.945 1.00 97.44 110 MET A C 1
ATOM 839 O O . MET A 1 110 ? 2.574 -0.696 10.181 1.00 97.44 110 MET A O 1
ATOM 843 N N . ARG A 1 111 ? 2.854 0.060 12.253 1.00 98.19 111 ARG A N 1
ATOM 844 C CA . ARG A 1 111 ? 2.010 -0.970 12.874 1.00 98.19 111 ARG A CA 1
ATOM 845 C C . ARG A 1 111 ? 0.539 -0.572 12.847 1.00 98.19 111 ARG A C 1
ATOM 847 O O . ARG A 1 111 ? 0.195 0.596 12.695 1.00 98.19 111 ARG A O 1
ATOM 854 N N . ILE A 1 112 ? -0.316 -1.568 13.044 1.00 98.56 112 ILE A N 1
ATOM 855 C CA . ILE A 1 112 ? -1.726 -1.413 13.386 1.00 98.56 112 ILE A CA 1
ATOM 856 C C . ILE A 1 112 ? -1.902 -1.930 14.816 1.00 98.56 112 ILE A C 1
ATOM 858 O O . ILE A 1 112 ? -1.455 -3.033 15.146 1.00 98.56 112 ILE A O 1
ATOM 862 N N . GLY A 1 113 ? -2.546 -1.136 15.674 1.00 97.38 113 GLY A N 1
ATOM 863 C CA . GLY A 1 113 ? -2.783 -1.496 17.072 1.00 97.38 113 GLY A CA 1
ATOM 864 C C . GLY A 1 113 ? -3.576 -2.801 17.250 1.00 97.38 113 GLY A C 1
ATOM 865 O O . GLY A 1 113 ? -4.180 -3.342 16.324 1.00 97.38 113 GLY A O 1
ATOM 866 N N . THR A 1 114 ? -3.614 -3.325 18.474 1.00 94.81 114 THR A N 1
ATOM 867 C CA . THR A 1 114 ? -4.227 -4.634 18.778 1.00 94.81 114 THR A CA 1
ATOM 868 C C . THR A 1 114 ? -5.763 -4.626 18.865 1.00 94.81 114 THR A C 1
ATOM 870 O O . THR A 1 114 ? -6.365 -5.690 19.002 1.00 94.81 114 THR A O 1
ATOM 873 N N . GLY A 1 115 ? -6.402 -3.454 18.787 1.00 95.25 115 GLY A N 1
ATOM 874 C CA . GLY A 1 115 ? -7.851 -3.272 18.959 1.00 95.25 115 GLY A CA 1
ATOM 875 C C . GLY A 1 115 ? -8.629 -2.912 17.690 1.00 95.25 115 GLY A C 1
ATOM 876 O O . GLY A 1 115 ? -9.762 -2.453 17.801 1.00 95.25 115 GLY A O 1
ATOM 877 N N . TYR A 1 116 ? -8.040 -3.070 16.502 1.00 98.19 116 TYR A N 1
ATOM 878 C CA . TYR A 1 116 ? -8.600 -2.522 15.264 1.00 98.19 116 TYR A CA 1
ATOM 879 C C . TYR A 1 116 ? -9.370 -3.549 14.431 1.00 98.19 116 TYR A C 1
ATOM 881 O O . TYR A 1 116 ? -8.823 -4.547 13.962 1.00 98.19 116 TYR A O 1
ATOM 889 N N . VAL A 1 117 ? -10.646 -3.240 14.193 1.00 98.25 117 VAL A N 1
ATOM 890 C CA . VAL A 1 117 ? -11.550 -3.977 13.305 1.00 98.25 117 VAL A CA 1
ATOM 891 C C . VAL A 1 117 ? -12.178 -2.983 12.337 1.00 98.25 117 VAL A C 1
ATOM 893 O O . VAL A 1 117 ? -12.826 -2.027 12.759 1.00 98.25 117 VAL A O 1
ATOM 896 N N . VAL A 1 118 ? -12.024 -3.217 11.036 1.00 98.69 118 VAL A N 1
ATOM 897 C CA . VAL A 1 118 ? -12.591 -2.346 10.003 1.00 98.69 118 VAL A CA 1
ATOM 898 C C . VAL A 1 118 ? -13.980 -2.858 9.637 1.00 98.69 118 VAL A C 1
ATOM 900 O O . VAL A 1 118 ? -14.134 -3.984 9.156 1.00 98.69 118 VAL A O 1
ATOM 903 N N . GLY A 1 119 ? -15.009 -2.043 9.867 1.00 98.69 119 GLY A N 1
ATOM 904 C CA . GLY A 1 119 ? -16.393 -2.380 9.522 1.00 98.69 119 GLY A CA 1
ATOM 905 C C . GLY A 1 119 ? -16.612 -2.576 8.010 1.00 98.69 119 GLY A C 1
ATOM 906 O O . GLY A 1 119 ? -15.773 -2.156 7.212 1.00 98.69 119 GLY A O 1
ATOM 907 N N . PRO A 1 120 ? -17.731 -3.195 7.587 1.00 98.56 120 PRO A N 1
ATOM 908 C CA . PRO A 1 120 ? -18.066 -3.358 6.170 1.00 98.56 120 PRO A CA 1
ATOM 909 C C . PRO A 1 120 ? -18.013 -2.025 5.414 1.00 98.56 120 PRO A C 1
ATOM 911 O O . PRO A 1 120 ? -18.596 -1.039 5.868 1.00 98.56 120 PRO A O 1
ATOM 914 N N . GLY A 1 121 ? -17.302 -1.972 4.286 1.00 98.38 121 GLY A N 1
ATOM 915 C CA . GLY A 1 121 ? -17.164 -0.753 3.477 1.00 98.38 121 GLY A CA 1
ATOM 916 C C . GLY A 1 121 ? -16.426 0.413 4.150 1.00 98.38 121 GLY A C 1
ATOM 917 O O . GLY A 1 121 ? -16.298 1.467 3.531 1.00 98.38 121 GLY A O 1
ATOM 918 N N . SER A 1 122 ? -15.977 0.252 5.398 1.00 98.62 122 SER A N 1
ATOM 919 C CA . SER A 1 122 ? -15.424 1.323 6.229 1.00 98.62 122 SER A CA 1
ATOM 920 C C . SER A 1 122 ? -13.919 1.486 6.021 1.00 98.62 122 SER A C 1
ATOM 922 O O . SER A 1 122 ? -13.268 0.654 5.380 1.00 98.62 122 SER A O 1
ATOM 924 N N . LEU A 1 123 ? -13.382 2.572 6.579 1.00 98.75 123 LEU A N 1
ATOM 925 C CA . LEU A 1 123 ? -11.986 2.970 6.449 1.00 98.75 123 LEU A CA 1
ATOM 926 C C . LEU A 1 123 ? -11.265 2.929 7.800 1.00 98.75 123 LEU A C 1
ATOM 928 O O . LEU A 1 123 ? -11.880 3.167 8.838 1.00 98.75 123 LEU A O 1
ATOM 932 N N . LEU A 1 124 ? -9.958 2.688 7.761 1.00 98.88 124 LEU A N 1
ATOM 933 C CA . LEU A 1 124 ? -9.032 2.894 8.873 1.00 98.88 124 LEU A CA 1
ATOM 934 C C . LEU A 1 124 ? -7.847 3.723 8.381 1.00 98.88 124 LEU A C 1
ATOM 936 O O . LEU A 1 124 ? -7.183 3.334 7.423 1.00 98.88 124 LEU A O 1
ATOM 940 N N . ARG A 1 125 ? -7.566 4.841 9.048 1.00 98.81 125 ARG A N 1
ATOM 941 C CA . ARG A 1 125 ? -6.359 5.641 8.825 1.00 98.81 125 ARG A CA 1
ATOM 942 C C . ARG A 1 125 ? -5.246 5.142 9.726 1.00 98.81 125 ARG A C 1
ATOM 944 O O . ARG A 1 125 ? -5.427 5.034 10.935 1.00 98.81 125 ARG A O 1
ATOM 951 N N . VAL A 1 126 ? -4.097 4.849 9.144 1.00 98.75 126 VAL A N 1
ATOM 952 C CA . VAL A 1 126 ? -2.888 4.497 9.882 1.00 98.75 126 VAL A CA 1
ATOM 953 C C . VAL A 1 126 ? -1.903 5.638 9.678 1.00 98.75 126 VAL A C 1
ATOM 955 O O . VAL A 1 126 ? -1.375 5.812 8.582 1.00 98.75 126 VAL A O 1
ATOM 958 N N . HIS A 1 127 ? -1.747 6.448 10.716 1.00 98.69 127 HIS A N 1
ATOM 959 C CA . HIS A 1 127 ? -0.921 7.643 10.754 1.00 98.69 127 HIS A CA 1
ATOM 960 C C . HIS A 1 127 ? 0.507 7.313 11.186 1.00 98.69 127 HIS A C 1
ATOM 962 O O . HIS A 1 127 ? 0.735 6.492 12.085 1.00 98.69 127 HIS A O 1
ATOM 968 N N . VAL A 1 128 ? 1.453 8.001 10.550 1.00 98.25 128 VAL A N 1
ATOM 969 C CA . VAL A 1 128 ? 2.891 7.913 10.818 1.00 98.25 128 VAL A CA 1
ATOM 970 C C . VAL A 1 128 ? 3.210 8.585 12.151 1.00 98.25 128 VAL A C 1
ATOM 972 O O . VAL A 1 128 ? 3.769 7.963 13.054 1.00 98.25 128 VAL A O 1
ATOM 975 N N . GLY A 1 129 ? 2.808 9.847 12.287 1.00 98.12 129 GLY A N 1
ATOM 976 C CA . GLY A 1 129 ? 3.084 10.685 13.447 1.00 98.12 129 GLY A CA 1
ATOM 977 C C . GLY A 1 129 ? 2.210 10.374 14.669 1.00 98.12 129 GLY A C 1
ATOM 978 O O . GLY A 1 129 ? 1.439 9.407 14.683 1.00 98.12 129 GLY A O 1
ATOM 979 N N . PRO A 1 130 ? 2.336 11.180 15.734 1.00 98.31 130 PRO A N 1
ATOM 980 C CA . PRO A 1 130 ? 1.548 11.039 16.949 1.00 98.31 130 PRO A CA 1
ATOM 981 C C . PRO A 1 130 ? 0.117 11.552 16.763 1.00 98.31 130 PRO A C 1
ATOM 983 O O . PRO A 1 130 ? -0.198 12.297 15.838 1.00 98.31 130 PRO A O 1
ATOM 986 N N . GLY A 1 131 ? -0.753 11.181 17.693 1.00 98.25 131 GLY A N 1
ATOM 987 C CA . GLY A 1 131 ? -2.124 11.666 17.766 1.00 98.25 131 GLY A CA 1
ATOM 988 C C . GLY A 1 131 ? -2.962 10.791 18.682 1.00 98.25 131 GLY A C 1
ATOM 989 O O . GLY A 1 131 ? -2.441 9.942 19.409 1.00 98.25 131 GLY A O 1
ATOM 990 N N . THR A 1 132 ? -4.267 11.022 18.659 1.00 98.38 132 THR A N 1
ATOM 991 C CA . THR A 1 132 ? -5.219 10.318 19.510 1.00 98.38 132 THR A CA 1
ATOM 992 C C . THR A 1 132 ? -5.848 9.154 18.756 1.00 98.38 132 THR A C 1
ATOM 994 O O . THR A 1 132 ? -6.576 9.354 17.783 1.00 98.38 132 THR A O 1
ATOM 997 N N . ASP A 1 133 ? -5.614 7.932 19.228 1.00 98.44 133 ASP A N 1
ATOM 998 C CA . ASP A 1 133 ? -6.228 6.731 18.660 1.00 98.44 133 ASP A CA 1
ATOM 999 C C . ASP A 1 133 ? -7.763 6.762 18.747 1.00 98.44 133 ASP A C 1
ATOM 1001 O O . ASP A 1 133 ? -8.363 7.147 19.756 1.00 98.44 133 ASP A O 1
ATOM 1005 N N . ARG A 1 134 ? -8.407 6.329 17.661 1.00 97.62 134 ARG A N 1
ATOM 1006 C CA . ARG A 1 134 ? -9.863 6.208 17.489 1.00 97.62 134 ARG A CA 1
ATOM 1007 C C . ARG A 1 134 ? -10.188 4.905 16.759 1.00 97.62 134 ARG A C 1
ATOM 1009 O O . ARG A 1 134 ? -9.297 4.322 16.151 1.00 97.62 134 ARG A O 1
ATOM 1016 N N . PRO A 1 135 ? -11.451 4.444 16.739 1.00 97.50 135 PRO A N 1
ATOM 1017 C CA . PRO A 1 135 ? -11.820 3.239 15.989 1.00 97.50 135 PRO A CA 1
ATOM 1018 C C . PRO A 1 135 ? -11.443 3.270 14.495 1.00 97.50 135 PRO A C 1
ATOM 1020 O O . PRO A 1 135 ? -11.232 2.219 13.898 1.00 97.50 135 PRO A O 1
ATOM 1023 N N . ASP A 1 136 ? -11.347 4.460 13.898 1.00 98.12 136 ASP A N 1
ATOM 1024 C CA . ASP A 1 136 ? -11.040 4.698 12.484 1.00 98.12 136 ASP A CA 1
ATOM 1025 C C . ASP A 1 136 ? -9.677 5.377 12.242 1.00 98.12 136 ASP A C 1
ATOM 1027 O O . ASP A 1 136 ? -9.363 5.714 11.097 1.00 98.12 136 ASP A O 1
ATOM 1031 N N . ALA A 1 137 ? -8.861 5.563 13.288 1.00 98.44 137 ALA A N 1
ATOM 1032 C CA . ALA A 1 137 ? -7.534 6.170 13.196 1.00 98.44 137 ALA A CA 1
ATOM 1033 C C . ALA A 1 137 ? -6.557 5.561 14.216 1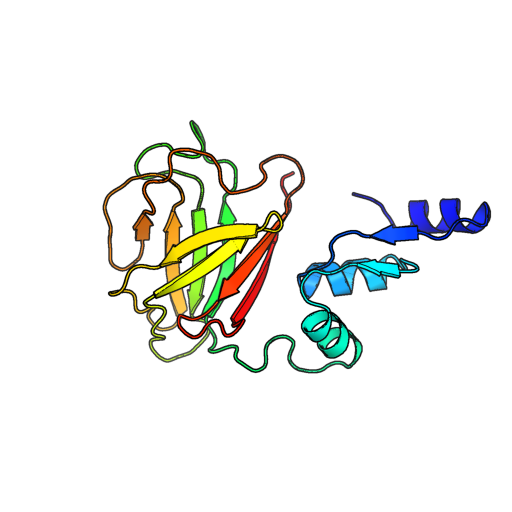.00 98.44 137 ALA A C 1
ATOM 1035 O O . ALA A 1 137 ? -6.851 5.511 15.409 1.00 98.44 137 ALA A O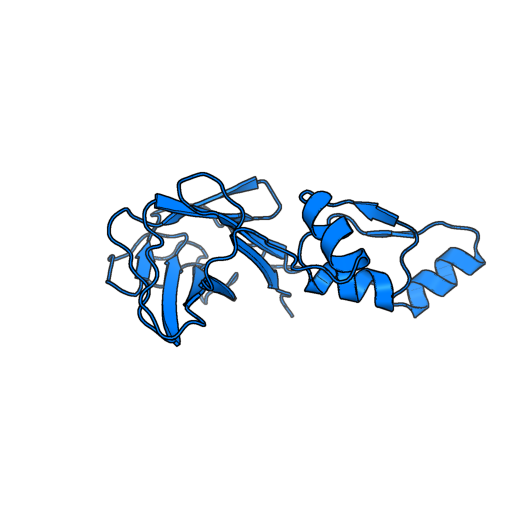 1
ATOM 1036 N N . TYR A 1 138 ? -5.388 5.121 13.758 1.00 98.69 138 TYR A N 1
ATOM 1037 C CA . TYR A 1 138 ? -4.282 4.656 14.598 1.00 98.69 138 TYR A CA 1
ATOM 1038 C C . TYR A 1 138 ? -3.048 5.520 14.366 1.00 98.69 138 TYR A C 1
ATOM 1040 O O . TYR A 1 138 ? -2.688 5.738 13.211 1.00 98.69 138 TYR A O 1
ATOM 1048 N N . HIS A 1 139 ? -2.387 5.970 15.430 1.00 98.62 139 HIS A N 1
ATOM 1049 C CA . HIS A 1 139 ? -1.205 6.827 15.360 1.00 98.62 139 HIS A CA 1
ATOM 1050 C C . HIS A 1 139 ? 0.033 6.087 15.859 1.00 98.62 139 HIS A C 1
ATOM 1052 O O . HIS A 1 139 ? 0.086 5.629 16.999 1.00 98.62 139 HIS A O 1
ATOM 1058 N N . ASN A 1 140 ? 1.060 5.981 15.015 1.00 98.31 140 ASN A N 1
ATOM 1059 C CA . ASN A 1 140 ? 2.274 5.245 15.370 1.00 98.31 140 ASN A CA 1
ATOM 1060 C C . ASN A 1 140 ? 3.234 6.049 16.251 1.00 98.31 140 ASN A C 1
ATOM 1062 O O . ASN A 1 140 ? 4.118 5.458 16.874 1.00 98.31 140 ASN A O 1
ATOM 1066 N N . GLY A 1 141 ? 3.076 7.374 16.320 1.00 97.81 141 GLY A N 1
ATOM 1067 C CA . GLY A 1 141 ? 3.958 8.220 17.123 1.00 97.81 141 GLY A CA 1
ATOM 1068 C C . GLY A 1 141 ? 5.394 8.264 16.603 1.00 97.81 141 GLY A C 1
ATOM 1069 O O . GLY A 1 141 ? 6.309 8.533 17.381 1.00 97.81 141 GLY A O 1
ATOM 1070 N N . LEU A 1 142 ? 5.607 7.978 15.315 1.00 96.88 142 LEU A N 1
ATOM 1071 C CA . LEU A 1 142 ? 6.920 8.104 14.694 1.00 96.88 142 LEU A CA 1
ATOM 1072 C C . LEU A 1 142 ? 7.310 9.580 14.601 1.00 96.88 142 LEU A C 1
ATOM 1074 O O . LEU A 1 142 ? 6.466 10.470 14.532 1.00 96.88 142 LEU A O 1
ATOM 1078 N N . THR A 1 143 ? 8.616 9.829 14.606 1.00 95.81 143 THR A N 1
ATOM 1079 C CA . THR A 1 143 ? 9.201 11.179 14.590 1.00 95.81 143 THR A CA 1
ATOM 1080 C C . THR A 1 143 ? 9.968 11.471 13.301 1.00 95.81 143 THR A C 1
ATOM 1082 O O . THR A 1 143 ? 10.735 12.427 13.246 1.00 95.81 143 THR A O 1
ATOM 1085 N N . ALA A 1 144 ? 9.824 10.612 12.295 1.00 94.50 144 ALA A N 1
ATOM 1086 C CA . ALA A 1 144 ? 10.382 10.782 10.963 1.00 94.50 144 ALA A CA 1
ATOM 1087 C C . ALA A 1 144 ? 9.339 10.352 9.927 1.00 94.50 144 ALA A C 1
ATOM 1089 O O . ALA A 1 144 ? 8.556 9.436 10.199 1.00 94.50 144 ALA A O 1
ATOM 1090 N N . GLY A 1 145 ? 9.351 11.016 8.768 1.00 91.31 145 GLY A N 1
ATOM 1091 C CA . GLY A 1 145 ? 8.501 10.667 7.633 1.00 91.31 145 GLY A CA 1
ATOM 1092 C C . GLY A 1 145 ? 8.720 9.220 7.193 1.00 91.31 145 GLY A C 1
ATOM 1093 O O . GLY A 1 145 ? 9.818 8.670 7.323 1.00 91.31 145 GLY A O 1
ATOM 1094 N N . PHE A 1 146 ? 7.649 8.602 6.712 1.00 94.81 146 PHE A N 1
ATOM 1095 C CA . PHE A 1 146 ? 7.612 7.200 6.299 1.00 94.81 146 PHE A CA 1
ATOM 1096 C C . PHE A 1 146 ? 7.325 7.077 4.804 1.00 94.81 146 PHE A C 1
ATOM 1098 O O . PHE A 1 146 ? 7.810 6.153 4.162 1.00 94.81 146 PHE A O 1
ATOM 1105 N N . LEU A 1 147 ? 6.526 7.985 4.242 1.00 95.44 147 LEU A N 1
ATOM 1106 C CA . LEU A 1 147 ? 6.107 7.940 2.850 1.00 95.44 147 LEU A CA 1
ATOM 1107 C C . LEU A 1 147 ? 6.996 8.840 1.976 1.00 95.44 147 LEU A C 1
ATOM 1109 O O . LEU A 1 147 ? 7.525 9.861 2.395 1.00 95.44 147 LEU A O 1
ATOM 1113 N N . ASN A 1 148 ? 7.169 8.463 0.710 1.00 93.19 148 ASN A N 1
ATOM 1114 C CA . ASN A 1 148 ? 7.890 9.277 -0.268 1.00 93.19 148 ASN A CA 1
ATOM 1115 C C . ASN A 1 148 ? 7.009 10.421 -0.802 1.00 93.19 148 ASN A C 1
ATOM 1117 O O . ASN A 1 148 ? 6.003 10.164 -1.470 1.00 93.19 148 ASN A O 1
ATOM 1121 N N . ASN A 1 149 ? 7.435 11.665 -0.580 1.00 91.81 149 ASN A N 1
ATOM 1122 C CA . ASN A 1 149 ? 6.738 12.891 -0.983 1.00 91.81 149 ASN A CA 1
ATOM 1123 C C . ASN A 1 149 ? 7.101 13.425 -2.388 1.00 91.81 149 ASN A C 1
ATOM 1125 O O . ASN A 1 149 ? 6.584 14.466 -2.785 1.00 91.81 149 ASN A O 1
ATOM 1129 N N . THR A 1 150 ? 7.996 12.765 -3.135 1.00 86.88 150 THR A N 1
ATOM 1130 C CA . THR A 1 150 ? 8.555 13.309 -4.390 1.00 86.88 150 THR A CA 1
ATOM 1131 C C . THR A 1 150 ? 8.072 12.573 -5.640 1.00 86.88 150 THR A C 1
ATOM 1133 O O . THR A 1 150 ? 7.657 13.207 -6.602 1.00 86.88 150 THR A O 1
ATOM 1136 N N . SER A 1 151 ? 8.153 11.239 -5.671 1.00 83.31 151 SER A N 1
ATOM 1137 C CA . SER A 1 151 ? 7.840 10.448 -6.879 1.00 83.31 151 SER A CA 1
ATOM 1138 C C . SER A 1 151 ? 6.643 9.518 -6.724 1.00 83.31 151 SER A C 1
ATOM 1140 O O . SER A 1 151 ? 6.128 9.012 -7.722 1.00 83.31 151 SER A O 1
ATOM 1142 N N . GLY A 1 152 ? 6.208 9.289 -5.486 1.00 89.75 152 GLY A N 1
ATOM 1143 C CA . GLY A 1 152 ? 5.383 8.141 -5.144 1.00 89.75 152 GLY A CA 1
ATOM 1144 C C . GLY A 1 152 ? 6.201 6.916 -4.757 1.00 89.75 152 GLY A C 1
ATOM 1145 O O . GLY A 1 152 ? 7.430 6.912 -4.891 1.00 89.75 152 GLY A O 1
ATOM 1146 N N . ASP A 1 153 ? 5.493 5.911 -4.250 1.00 93.00 153 ASP A N 1
ATOM 1147 C CA . ASP A 1 153 ? 6.053 4.648 -3.780 1.00 93.00 153 ASP A CA 1
ATOM 1148 C C . ASP A 1 153 ? 4.978 3.542 -3.711 1.00 93.00 153 ASP A C 1
ATOM 1150 O O . ASP A 1 153 ? 3.805 3.762 -4.044 1.00 93.00 153 ASP A O 1
ATOM 1154 N N . THR A 1 154 ? 5.360 2.362 -3.220 1.00 95.94 154 THR A N 1
ATOM 1155 C CA . THR A 1 154 ? 4.436 1.313 -2.784 1.00 95.94 154 THR A CA 1
ATOM 1156 C C . THR A 1 154 ? 4.303 1.210 -1.271 1.00 95.94 154 THR A C 1
ATOM 1158 O O . THR A 1 154 ? 5.231 1.457 -0.506 1.00 95.94 154 THR A O 1
ATOM 1161 N N . VAL A 1 155 ? 3.121 0.775 -0.835 1.00 98.06 155 VAL A N 1
ATOM 1162 C CA . VAL A 1 155 ? 2.842 0.371 0.541 1.00 98.06 155 VAL A CA 1
ATOM 1163 C C . VAL A 1 155 ? 2.245 -1.030 0.528 1.00 98.06 155 VAL A C 1
ATOM 1165 O O . VAL A 1 155 ? 1.202 -1.280 -0.075 1.00 98.06 155 VAL A O 1
ATOM 1168 N N . SER A 1 156 ? 2.899 -1.948 1.228 1.00 98.56 156 SER A N 1
ATOM 1169 C CA . SER A 1 156 ? 2.473 -3.337 1.386 1.00 98.56 156 SER A CA 1
ATOM 1170 C C . SER A 1 156 ? 1.764 -3.537 2.720 1.00 98.56 156 SER A C 1
ATOM 1172 O O . SER A 1 156 ? 2.318 -3.197 3.762 1.00 98.56 156 SER A O 1
ATOM 1174 N N . LEU A 1 157 ? 0.572 -4.130 2.702 1.00 98.88 157 LEU A N 1
ATOM 1175 C CA . LEU A 1 157 ? -0.210 -4.466 3.889 1.00 98.88 157 LEU A CA 1
ATOM 1176 C C . LEU A 1 157 ? -0.015 -5.935 4.268 1.00 98.88 157 LEU A C 1
ATOM 1178 O O . LEU A 1 157 ? -0.264 -6.839 3.467 1.00 98.88 157 LEU A O 1
ATOM 1182 N N . PHE A 1 158 ? 0.346 -6.172 5.524 1.00 98.88 158 PHE A N 1
ATOM 1183 C CA . PHE A 1 158 ? 0.512 -7.496 6.105 1.00 98.88 158 PHE A CA 1
ATOM 1184 C C . PHE A 1 158 ? -0.429 -7.716 7.289 1.00 98.88 158 PHE A C 1
ATOM 1186 O O . PHE A 1 158 ? -0.662 -6.821 8.105 1.00 98.88 158 PHE A O 1
ATOM 1193 N N . ALA A 1 159 ? -0.926 -8.944 7.409 1.00 98.62 159 ALA A N 1
ATOM 1194 C CA . ALA A 1 159 ? -1.587 -9.422 8.615 1.00 98.62 159 ALA A CA 1
ATOM 1195 C C . ALA A 1 159 ? -0.572 -9.684 9.743 1.00 98.62 159 ALA A C 1
ATOM 1197 O O . ALA A 1 159 ? 0.640 -9.742 9.525 1.00 98.62 159 ALA A O 1
ATOM 1198 N N . ALA A 1 160 ? -1.078 -9.882 10.963 1.00 98.00 160 ALA A N 1
ATOM 1199 C CA . ALA A 1 160 ? -0.256 -10.178 12.139 1.00 98.00 160 ALA A CA 1
ATOM 1200 C C . ALA A 1 160 ? 0.562 -11.477 12.019 1.00 98.00 160 ALA A C 1
ATOM 1202 O O . ALA A 1 160 ? 1.593 -11.614 12.669 1.00 98.00 160 ALA A O 1
ATOM 1203 N N . ASP A 1 161 ? 0.116 -12.421 11.189 1.00 97.75 161 ASP A N 1
ATOM 1204 C CA . ASP A 1 161 ? 0.824 -13.668 10.878 1.00 97.75 161 ASP A CA 1
ATOM 1205 C C . ASP A 1 161 ? 1.856 -13.511 9.741 1.00 97.75 161 ASP A C 1
ATOM 1207 O O . ASP A 1 161 ? 2.400 -14.504 9.259 1.00 97.75 161 ASP A O 1
ATOM 1211 N N . HIS A 1 162 ? 2.124 -12.272 9.314 1.00 97.56 162 HIS A N 1
ATOM 1212 C CA . HIS A 1 162 ? 3.016 -11.901 8.212 1.00 97.56 162 HIS A CA 1
ATOM 1213 C C . HIS A 1 162 ? 2.525 -12.304 6.815 1.00 97.56 162 HIS A C 1
ATOM 1215 O O . HIS A 1 162 ? 3.276 -12.202 5.840 1.00 97.56 162 HIS A O 1
ATOM 1221 N N . SER A 1 163 ? 1.261 -12.712 6.677 1.00 98.06 163 SER A N 1
ATOM 1222 C CA . SER A 1 163 ? 0.648 -12.914 5.3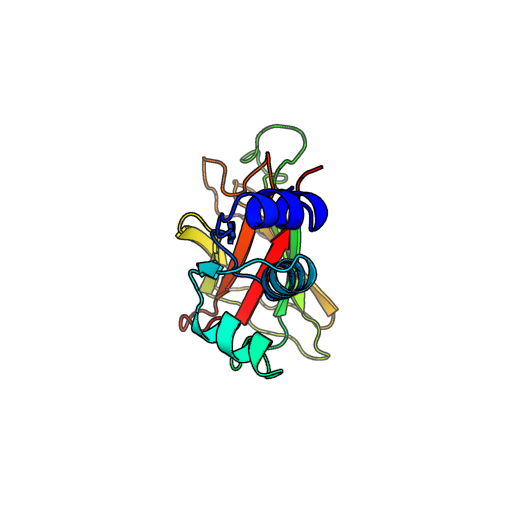68 1.00 98.06 163 SER A CA 1
ATOM 1223 C C . SER A 1 163 ? 0.483 -11.579 4.639 1.00 98.06 163 SER A C 1
ATOM 1225 O O . SER A 1 163 ? -0.084 -10.630 5.181 1.00 98.06 163 SER A O 1
ATOM 1227 N N . LEU A 1 164 ? 0.949 -11.509 3.390 1.00 98.62 164 LEU A N 1
ATOM 1228 C CA . LEU A 1 164 ? 0.738 -10.353 2.516 1.00 98.62 164 LEU A CA 1
ATOM 1229 C C . LEU A 1 164 ? -0.730 -10.294 2.072 1.00 98.62 164 LEU A C 1
ATOM 1231 O O . LEU A 1 164 ? -1.211 -11.215 1.402 1.00 98.62 164 LEU A O 1
ATOM 1235 N N . LEU A 1 165 ? -1.415 -9.211 2.431 1.00 98.69 165 LEU A N 1
ATOM 1236 C CA . LEU A 1 165 ? -2.831 -8.998 2.136 1.00 98.69 165 LEU A CA 1
ATOM 1237 C C . LEU A 1 165 ? -3.040 -8.177 0.867 1.00 98.69 165 LEU A C 1
ATOM 1239 O O . LEU A 1 165 ? -3.908 -8.524 0.068 1.00 98.69 165 LEU A O 1
ATOM 1243 N N . ASP A 1 166 ? -2.255 -7.112 0.697 1.00 98.81 166 ASP A N 1
ATOM 1244 C CA . ASP A 1 166 ? -2.374 -6.188 -0.428 1.00 98.81 166 ASP A CA 1
ATOM 1245 C C . ASP A 1 166 ? -1.088 -5.373 -0.639 1.00 98.81 166 ASP A C 1
ATOM 1247 O O . ASP A 1 166 ? -0.255 -5.273 0.265 1.00 98.81 166 ASP A O 1
ATOM 1251 N N . ILE A 1 167 ? -0.933 -4.780 -1.824 1.00 98.50 167 ILE A N 1
ATOM 1252 C CA . ILE A 1 167 ? 0.095 -3.774 -2.119 1.00 98.50 167 ILE A CA 1
ATOM 1253 C C . ILE A 1 167 ? -0.556 -2.649 -2.921 1.00 98.50 167 ILE A C 1
ATOM 1255 O O . ILE A 1 167 ? -0.959 -2.858 -4.069 1.00 98.50 167 ILE A O 1
ATOM 1259 N N . GLY A 1 168 ? -0.600 -1.455 -2.335 1.00 97.50 168 GLY A N 1
ATOM 1260 C CA . GLY A 1 168 ? -0.987 -0.226 -3.017 1.00 97.50 168 GLY A CA 1
ATOM 1261 C C . GLY A 1 168 ? 0.235 0.511 -3.555 1.00 97.50 168 GLY A C 1
ATOM 1262 O O . GLY A 1 168 ? 1.307 0.454 -2.964 1.00 97.50 168 GLY A O 1
ATOM 1263 N N . SER A 1 169 ? 0.069 1.223 -4.664 1.00 95.62 169 SER A N 1
ATOM 1264 C CA . SER A 1 169 ? 1.055 2.175 -5.184 1.00 95.62 169 SER A CA 1
ATOM 1265 C C . SER A 1 169 ? 0.409 3.543 -5.319 1.00 95.62 169 SER A C 1
ATOM 1267 O O . SER A 1 169 ? -0.773 3.634 -5.658 1.00 95.62 169 SER A O 1
ATOM 1269 N N . TYR A 1 170 ? 1.181 4.599 -5.118 1.00 94.31 170 TYR A N 1
ATOM 1270 C CA . TYR A 1 170 ? 0.733 5.974 -5.293 1.00 94.31 170 TYR A CA 1
ATOM 1271 C C . TYR A 1 170 ? 1.784 6.773 -6.058 1.00 94.31 170 TYR A C 1
ATOM 1273 O O . TYR A 1 170 ? 2.952 6.404 -6.097 1.00 94.31 170 TYR A O 1
ATOM 1281 N N . ILE A 1 171 ? 1.354 7.873 -6.669 1.00 90.56 171 ILE A N 1
ATOM 1282 C CA . ILE A 1 171 ? 2.233 8.864 -7.291 1.00 90.56 171 ILE A CA 1
ATOM 1283 C C . ILE A 1 171 ? 1.992 10.207 -6.618 1.00 90.56 171 ILE A C 1
ATOM 1285 O O . ILE A 1 171 ? 0.859 10.511 -6.238 1.00 90.56 171 ILE A O 1
ATOM 1289 N N . VAL A 1 172 ? 3.046 11.004 -6.489 1.00 86.06 172 VAL A N 1
ATOM 1290 C CA . VAL A 1 172 ? 2.921 12.409 -6.095 1.00 86.06 172 VAL A CA 1
ATOM 1291 C C . VAL A 1 172 ? 3.038 13.254 -7.369 1.00 86.06 172 VAL A C 1
ATOM 1293 O O . VAL A 1 172 ? 3.967 13.013 -8.145 1.00 86.06 172 VAL A O 1
ATOM 1296 N N . PRO A 1 173 ? 2.061 14.133 -7.661 1.00 66.69 173 PRO A N 1
ATOM 1297 C CA . PRO A 1 173 ? 2.098 15.007 -8.832 1.00 66.69 173 PRO A CA 1
ATOM 1298 C C . PRO A 1 173 ? 3.156 16.112 -8.734 1.00 66.69 173 PRO A C 1
ATOM 1300 O O . PRO A 1 173 ? 3.472 16.543 -7.603 1.00 66.69 173 PRO A O 1
#

Secondary structure (DSSP, 8-state):
---HHHHHHHHHTT---EES---SHHHHHHHHHHT-SEE--S-HHHHHHHHTT--S-TT--SEEEEEEE---SS-TT-TTTSSEEEEEE-SSS-EE-TT-EEEETT--EEE--TT-EEPTT-EEEEESS----BTTEEE---SS--S-SSS-EEEEEE-TT--EEEEEEE---

Foldseek 3Di:
DDALVNCVVCVVVVHAFEDPAQEALVSLVVCVVSPHPYHHYPCVQLSVCSVVVHDSAPPAPQKEFPDWFQDWPDALQDEPTHTKTKIFRQDQAKADQAQKWKAWPVGDIFTDHRPEIAHHRGIAIGGDHHYDDDNRYDHRNHPDGRFDQAFWTKMWIAGNVRRTRHIDTDGHD